Protein AF-A0A061RUU3-F1 (afdb_monomer_lite)

pLDDT: mean 74.08, std 17.79, range [31.72, 92.38]

InterPro domains:
  IPR040463 BAP29/BAP31, transmembrane domain [PF05529] (4-139)

Organism: NCBI:txid582737

Foldseek 3Di:
DPVLVCCVVPLAVVLVVLVVQCPDPDPPVSNVVSLVVLCCQQCVQDPPRDGPLVVSLVVLVVQLVVLVVVLVVLVVVLVVCVVVQPPDDVVVNVVSVVVNVVSVVSNVSSVNSNVSSVVSVVSSVVVVVVVVVVVVVVVVVVCVVVVPPDPPPDDDDDDDDDDDDDDDDDDDDDDDDDDDDDDD

Structure (mmCIF, N/CA/C/O backbone):
data_AF-A0A061RUU3-F1
#
_entry.id   AF-A0A061RUU3-F1
#
loop_
_atom_site.group_PDB
_atom_site.id
_atom_site.type_symbol
_atom_site.label_atom_id
_atom_site.label_alt_id
_atom_site.label_comp_id
_atom_site.label_asym_id
_atom_site.label_entity_id
_atom_site.label_seq_id
_atom_site.pdbx_PDB_ins_code
_atom_site.Cartn_x
_atom_site.Cartn_y
_atom_site.Cartn_z
_atom_site.occupancy
_atom_site.B_iso_or_equiv
_atom_site.auth_seq_id
_atom_site.auth_comp_id
_atom_site.auth_asym_id
_atom_site.auth_atom_id
_atom_site.pdbx_PDB_model_num
ATOM 1 N N . MET A 1 1 ? 17.390 -9.741 -6.588 1.00 47.59 1 MET A N 1
ATOM 2 C CA . MET A 1 1 ? 16.247 -10.682 -6.521 1.00 47.59 1 MET A CA 1
ATOM 3 C C . MET A 1 1 ? 15.550 -10.655 -5.159 1.00 47.59 1 MET A C 1
ATOM 5 O O . MET A 1 1 ? 14.410 -10.214 -5.121 1.00 47.59 1 MET A O 1
ATOM 9 N N . GLY A 1 2 ? 16.203 -11.035 -4.049 1.00 58.41 2 GLY A N 1
ATOM 10 C CA . GLY A 1 2 ? 15.529 -11.266 -2.752 1.00 58.41 2 GLY A CA 1
ATOM 11 C C . GLY A 1 2 ? 14.663 -10.131 -2.171 1.00 58.41 2 GLY A C 1
ATOM 12 O O . GLY A 1 2 ? 13.575 -10.404 -1.682 1.00 58.41 2 GLY A O 1
ATOM 13 N N . GLN A 1 3 ? 15.077 -8.860 -2.272 1.00 60.19 3 GLN A N 1
ATOM 14 C CA . GLN A 1 3 ? 14.304 -7.729 -1.713 1.00 60.19 3 GLN A CA 1
ATOM 15 C C . GLN A 1 3 ? 12.892 -7.592 -2.311 1.00 60.19 3 GLN A C 1
ATOM 17 O O . GLN A 1 3 ? 11.952 -7.261 -1.597 1.00 60.19 3 GLN A O 1
ATOM 22 N N . TRP A 1 4 ? 12.730 -7.876 -3.608 1.00 65.56 4 TRP A N 1
ATOM 23 C CA . TRP A 1 4 ? 11.428 -7.815 -4.279 1.00 65.56 4 TRP A CA 1
ATOM 24 C C . TRP A 1 4 ? 10.511 -8.968 -3.858 1.00 65.56 4 TRP A C 1
ATOM 26 O O . TRP A 1 4 ? 9.314 -8.779 -3.657 1.00 65.56 4 TRP A O 1
ATOM 36 N N . MET A 1 5 ? 11.099 -10.150 -3.667 1.00 64.19 5 MET A N 1
ATOM 37 C CA . MET A 1 5 ? 10.395 -11.333 -3.183 1.00 64.19 5 MET A CA 1
ATOM 38 C C . MET A 1 5 ? 9.855 -11.098 -1.767 1.00 64.19 5 MET A C 1
ATOM 40 O O . MET A 1 5 ? 8.685 -11.343 -1.530 1.00 64.19 5 MET A O 1
ATOM 44 N N . LEU A 1 6 ? 10.643 -10.496 -0.869 1.00 64.88 6 LEU A N 1
ATOM 45 C CA . LEU A 1 6 ? 10.226 -10.192 0.508 1.00 64.88 6 LEU A CA 1
ATOM 46 C C . LEU A 1 6 ? 9.012 -9.235 0.572 1.00 64.88 6 LEU A C 1
ATOM 48 O O . LEU A 1 6 ? 8.103 -9.443 1.374 1.00 64.88 6 LEU A O 1
ATOM 52 N N . ILE A 1 7 ? 8.946 -8.235 -0.318 1.00 66.62 7 ILE A N 1
ATOM 53 C CA . ILE A 1 7 ? 7.789 -7.324 -0.428 1.00 66.62 7 ILE A CA 1
ATOM 54 C C . ILE A 1 7 ? 6.520 -8.086 -0.851 1.00 66.62 7 ILE A C 1
ATOM 56 O O . ILE A 1 7 ? 5.451 -7.855 -0.288 1.00 66.62 7 ILE A O 1
ATOM 60 N N . ILE A 1 8 ? 6.626 -9.004 -1.816 1.00 68.00 8 ILE A N 1
ATOM 61 C CA . ILE A 1 8 ? 5.481 -9.792 -2.298 1.00 68.00 8 ILE A CA 1
ATOM 62 C C . ILE A 1 8 ? 5.057 -10.848 -1.268 1.00 68.00 8 ILE A C 1
ATOM 64 O O . ILE A 1 8 ? 3.876 -10.945 -0.951 1.00 68.00 8 ILE A O 1
ATOM 68 N N . GLU A 1 9 ? 6.010 -11.611 -0.737 1.00 74.88 9 GLU A N 1
ATOM 69 C CA . GLU A 1 9 ? 5.778 -12.774 0.127 1.00 74.88 9 GLU A CA 1
ATOM 70 C C . GLU A 1 9 ? 5.291 -12.379 1.532 1.00 74.88 9 GLU A C 1
ATOM 72 O O . GLU A 1 9 ? 4.524 -13.114 2.146 1.00 74.88 9 GLU A O 1
ATOM 77 N N . ILE A 1 10 ? 5.721 -11.220 2.055 1.00 69.44 10 ILE A N 1
ATOM 78 C CA . ILE A 1 10 ? 5.449 -10.809 3.446 1.00 69.44 10 ILE A CA 1
ATOM 79 C C . ILE A 1 10 ? 4.574 -9.550 3.520 1.00 69.44 10 ILE A C 1
ATOM 81 O O . ILE A 1 10 ? 3.605 -9.523 4.280 1.00 69.44 10 ILE A O 1
ATOM 85 N N . CYS A 1 11 ? 4.864 -8.501 2.741 1.00 71.12 11 CYS A N 1
ATOM 86 C CA . CYS A 1 11 ? 4.154 -7.220 2.881 1.00 71.12 11 CYS A CA 1
ATOM 87 C C . CYS A 1 11 ? 2.787 -7.169 2.177 1.00 71.12 11 CYS A C 1
ATOM 89 O O . CYS A 1 11 ? 1.978 -6.312 2.536 1.00 71.12 11 CYS A O 1
ATOM 91 N N . LEU A 1 12 ? 2.512 -8.048 1.203 1.00 77.94 12 LEU A N 1
ATOM 92 C CA . LEU A 1 12 ? 1.234 -8.106 0.478 1.00 77.94 12 LEU A CA 1
ATOM 93 C C . LEU A 1 12 ? 0.147 -8.992 1.134 1.00 77.94 12 LEU A C 1
ATOM 95 O O . LEU A 1 12 ? -0.989 -8.522 1.228 1.00 77.94 12 LEU A O 1
ATOM 99 N N . PRO A 1 13 ? 0.409 -10.237 1.597 1.00 80.75 13 PRO A N 1
ATOM 100 C CA . PRO A 1 13 ? -0.668 -11.110 2.069 1.00 80.75 13 PRO A CA 1
ATOM 101 C C . PRO A 1 13 ? -1.265 -10.658 3.404 1.00 80.75 13 PRO A C 1
ATOM 103 O O . PRO A 1 13 ? -2.471 -10.779 3.591 1.00 80.75 13 PRO A O 1
ATOM 106 N N . VAL A 1 14 ? -0.464 -10.092 4.313 1.00 83.88 14 VAL A N 1
ATOM 107 C CA . VAL A 1 14 ? -0.934 -9.631 5.633 1.00 83.88 14 VAL A CA 1
ATOM 108 C C . VAL A 1 14 ? -2.073 -8.601 5.529 1.00 83.88 14 VAL A C 1
ATOM 110 O O . VAL A 1 14 ? -3.147 -8.866 6.079 1.00 83.88 14 VAL A O 1
ATOM 113 N N . PRO A 1 15 ? -1.927 -7.461 4.818 1.00 83.75 15 PRO A N 1
ATOM 114 C CA . PRO A 1 15 ? -3.023 -6.506 4.685 1.00 83.75 15 PRO A CA 1
ATOM 115 C C . PRO A 1 15 ? -4.172 -7.054 3.834 1.00 83.75 15 PRO A C 1
ATOM 117 O O . PRO A 1 15 ? -5.323 -6.756 4.135 1.00 83.75 15 PRO A O 1
ATOM 120 N N . ALA A 1 16 ? -3.897 -7.879 2.817 1.00 83.62 16 ALA A N 1
ATOM 121 C CA . ALA A 1 16 ? -4.935 -8.472 1.977 1.00 83.62 16 ALA A CA 1
ATOM 122 C C . ALA A 1 16 ? -5.850 -9.420 2.772 1.00 83.62 16 ALA A C 1
ATOM 124 O O . ALA A 1 16 ? -7.070 -9.297 2.694 1.00 83.62 16 ALA A O 1
ATOM 125 N N . VAL A 1 17 ? -5.284 -10.314 3.590 1.00 85.31 17 VAL A N 1
ATOM 126 C CA . VAL A 1 17 ? -6.049 -11.232 4.451 1.00 85.31 17 VAL A CA 1
ATOM 127 C C . VAL A 1 17 ? -6.850 -10.459 5.498 1.00 85.31 17 VAL A C 1
ATOM 129 O O . VAL A 1 17 ? -8.035 -10.736 5.670 1.00 85.31 17 VAL A O 1
ATOM 132 N N . LEU A 1 18 ? -6.252 -9.457 6.155 1.00 83.69 18 LEU A N 1
ATOM 133 C CA . LEU A 1 18 ? -6.969 -8.625 7.128 1.00 83.69 18 LEU A CA 1
ATOM 134 C C . LEU A 1 18 ? -8.115 -7.835 6.479 1.00 83.69 18 LEU A C 1
ATOM 136 O O . LEU A 1 18 ? -9.210 -7.803 7.034 1.00 83.69 18 LEU A O 1
ATOM 140 N N . LEU A 1 19 ? -7.912 -7.259 5.289 1.00 84.50 19 LEU A N 1
ATOM 141 C CA . LEU A 1 19 ? -8.984 -6.603 4.533 1.00 84.50 19 LEU A CA 1
ATOM 142 C C . LEU A 1 19 ? -10.095 -7.591 4.158 1.00 84.50 19 LEU A C 1
ATOM 144 O O . LEU A 1 19 ? -11.259 -7.296 4.412 1.00 84.50 19 LEU A O 1
ATOM 148 N N . CYS A 1 20 ? -9.768 -8.770 3.622 1.00 84.56 20 CYS A N 1
ATOM 149 C CA . CYS A 1 20 ? -10.763 -9.798 3.298 1.00 84.56 20 CYS A CA 1
ATOM 150 C C . CYS A 1 20 ? -11.586 -10.216 4.527 1.00 84.56 20 CYS A C 1
ATOM 152 O O . CYS A 1 20 ? -12.809 -10.306 4.437 1.00 84.56 20 CYS A O 1
ATOM 154 N N . LEU A 1 21 ? -10.944 -10.407 5.685 1.00 81.94 21 LEU A N 1
ATOM 155 C CA . LEU A 1 21 ? -11.633 -10.690 6.948 1.00 81.94 21 LEU A CA 1
ATOM 156 C C . LEU A 1 21 ? -12.547 -9.527 7.371 1.00 81.94 21 LEU A C 1
ATOM 158 O O . LEU A 1 21 ? -13.683 -9.760 7.772 1.00 81.94 21 LEU A O 1
ATOM 162 N N . LEU A 1 22 ? -12.095 -8.277 7.245 1.00 78.75 22 LEU A N 1
ATOM 163 C CA . LEU A 1 22 ? -12.876 -7.086 7.603 1.00 78.75 22 LEU A CA 1
ATOM 164 C C . LEU A 1 22 ? -14.062 -6.811 6.663 1.00 78.75 22 LEU A C 1
ATOM 166 O O . LEU A 1 22 ? -15.060 -6.243 7.107 1.00 78.75 22 LEU A O 1
ATOM 170 N N . PHE A 1 23 ? -13.970 -7.204 5.390 1.00 81.12 23 PHE A N 1
ATOM 171 C CA . PHE A 1 23 ? -15.061 -7.085 4.415 1.00 81.12 23 PHE A CA 1
ATOM 172 C C . PHE A 1 23 ? -16.087 -8.225 4.490 1.00 81.12 23 PHE A C 1
ATOM 174 O O . PHE A 1 23 ? -17.161 -8.103 3.898 1.00 81.12 23 PHE A O 1
ATOM 181 N N . LEU A 1 24 ? -15.810 -9.312 5.219 1.00 80.38 24 LEU A N 1
ATOM 182 C CA . LEU A 1 24 ? -16.777 -10.394 5.394 1.00 80.38 24 LEU A CA 1
ATOM 183 C C . LEU A 1 24 ? -18.000 -9.906 6.204 1.00 80.38 24 LEU A C 1
ATOM 185 O O . LEU A 1 24 ? -17.831 -9.389 7.313 1.00 80.38 24 LEU A O 1
ATOM 189 N 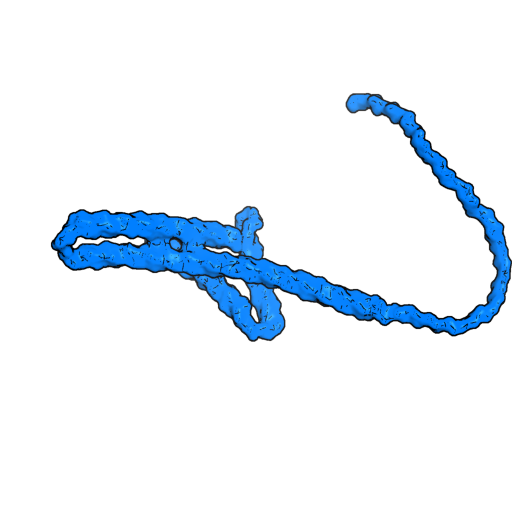N . PRO A 1 25 ? -19.245 -10.111 5.722 1.00 76.06 25 PRO A N 1
ATOM 190 C CA . PRO A 1 25 ? -20.463 -9.810 6.476 1.00 76.06 25 PRO A CA 1
ATOM 191 C C . PRO A 1 25 ? -20.677 -10.856 7.583 1.00 76.06 25 PRO A C 1
ATOM 193 O O . PRO A 1 25 ? -21.526 -11.740 7.493 1.00 76.06 25 PRO A O 1
ATOM 196 N N . ALA A 1 26 ? -19.855 -10.781 8.628 1.00 76.38 26 ALA A N 1
ATOM 197 C CA . ALA A 1 26 ? -19.803 -11.761 9.703 1.00 76.38 26 ALA A CA 1
ATOM 198 C C . ALA A 1 26 ? -20.759 -11.419 10.871 1.00 76.38 26 ALA A C 1
ATOM 200 O O . ALA A 1 26 ? -20.933 -10.240 11.202 1.00 76.38 26 ALA A O 1
ATOM 201 N N . PRO A 1 27 ? -21.343 -12.425 11.556 1.00 78.75 27 PRO A N 1
ATOM 202 C CA . PRO A 1 27 ? -22.164 -12.211 12.748 1.00 78.75 27 PRO A CA 1
ATOM 203 C C . PRO A 1 27 ? -21.361 -11.552 13.880 1.00 78.75 27 PRO A C 1
ATOM 205 O O . PRO A 1 27 ? -20.137 -11.687 13.958 1.00 78.75 27 PRO A O 1
ATOM 208 N N . TRP A 1 28 ? -22.057 -10.862 14.794 1.00 73.56 28 TRP A N 1
ATOM 209 C CA . TRP A 1 28 ? -21.450 -9.889 15.716 1.00 73.56 28 TRP A CA 1
ATOM 210 C C . TRP A 1 28 ? -20.241 -10.413 16.505 1.00 73.56 28 TRP A C 1
ATOM 212 O O . TRP A 1 28 ? -19.265 -9.684 16.669 1.00 73.56 28 TRP A O 1
ATOM 222 N N . ARG A 1 29 ? -20.262 -11.679 16.947 1.00 77.88 29 ARG A N 1
ATOM 223 C CA . ARG A 1 29 ? -19.151 -12.306 17.689 1.00 77.88 29 ARG A CA 1
ATOM 224 C C . ARG A 1 29 ? -17.883 -12.408 16.842 1.00 77.88 29 ARG A C 1
ATOM 226 O O . ARG A 1 29 ? -16.806 -12.058 17.308 1.00 77.88 29 ARG A O 1
ATOM 233 N N . ILE A 1 30 ? -18.021 -12.853 15.594 1.00 78.56 30 ILE A N 1
ATOM 234 C CA . ILE A 1 30 ? -16.898 -13.013 14.663 1.00 78.56 30 ILE A CA 1
ATOM 235 C C . ILE A 1 30 ? -16.340 -11.635 14.290 1.00 78.56 30 ILE A C 1
ATOM 237 O O . ILE A 1 30 ? -15.126 -11.460 14.269 1.00 78.56 30 ILE A O 1
ATOM 241 N N . ARG A 1 31 ? -17.204 -10.625 14.111 1.00 77.00 31 ARG A N 1
ATOM 242 C CA . ARG A 1 31 ? -16.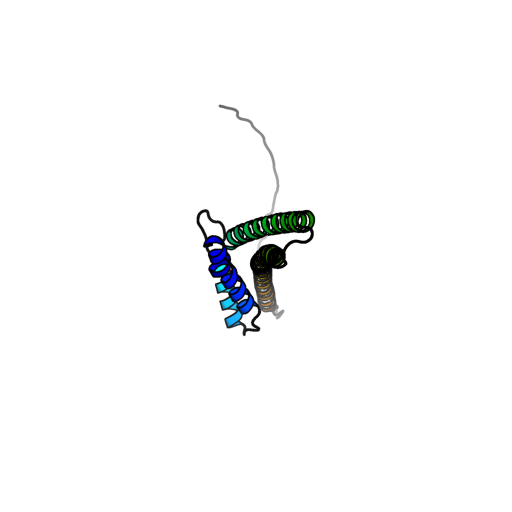770 -9.237 13.893 1.00 77.00 31 ARG A CA 1
ATOM 243 C C . ARG A 1 31 ? -15.904 -8.704 15.043 1.00 77.00 31 ARG A C 1
ATOM 245 O O . ARG A 1 31 ? -14.854 -8.141 14.763 1.00 77.00 31 ARG A O 1
ATOM 252 N N . HIS A 1 32 ? -16.288 -8.918 16.305 1.00 77.94 32 HIS A N 1
ATOM 253 C CA . HIS A 1 32 ? -15.465 -8.511 17.458 1.00 77.94 32 HIS A CA 1
ATOM 254 C C . HIS A 1 32 ? -14.111 -9.237 17.485 1.00 77.94 32 HIS A C 1
ATOM 256 O O . HIS A 1 32 ? -13.084 -8.604 17.705 1.00 77.94 32 HIS A O 1
ATOM 262 N N . TRP A 1 33 ? -14.080 -10.540 17.184 1.00 82.88 33 TRP A N 1
ATOM 263 C CA . TRP A 1 33 ? -12.824 -11.293 17.074 1.00 82.88 33 TRP A CA 1
ATOM 264 C C . TRP A 1 33 ? -11.917 -10.793 15.940 1.00 82.88 33 TRP A C 1
ATOM 266 O O . TRP A 1 33 ? -10.708 -10.683 16.134 1.00 82.88 33 TRP A O 1
ATOM 276 N N . ILE A 1 34 ? -12.478 -10.445 14.778 1.00 81.38 34 ILE A N 1
ATOM 277 C CA . ILE A 1 34 ? -11.727 -9.865 13.651 1.00 81.38 34 ILE A CA 1
ATOM 278 C C . ILE A 1 34 ? -11.190 -8.476 14.010 1.00 81.38 34 ILE A C 1
ATOM 280 O O . ILE A 1 34 ? -10.047 -8.165 13.674 1.00 81.38 34 ILE A O 1
ATOM 284 N N . LEU A 1 35 ? -11.974 -7.655 14.716 1.00 79.56 35 LEU A N 1
ATOM 285 C CA . LEU A 1 35 ? -11.537 -6.351 15.221 1.00 79.56 35 LEU A CA 1
ATOM 286 C C . LEU A 1 35 ? -10.375 -6.496 16.203 1.00 79.56 35 LEU A C 1
ATOM 288 O O . LEU A 1 35 ? -9.325 -5.906 15.970 1.00 79.56 35 LEU A O 1
ATOM 292 N N . PHE A 1 36 ? -10.521 -7.346 17.220 1.00 81.75 36 PHE A N 1
ATOM 293 C CA . PHE A 1 36 ? -9.477 -7.627 18.205 1.00 81.75 36 PHE A CA 1
ATOM 294 C C . PHE A 1 36 ? -8.200 -8.187 17.559 1.00 81.75 36 PHE A C 1
ATOM 296 O O . PHE A 1 36 ? -7.095 -7.765 17.892 1.00 81.75 36 PHE A O 1
ATOM 303 N N . LEU A 1 37 ? -8.323 -9.096 16.584 1.00 83.62 37 LEU A N 1
ATOM 304 C CA . LEU A 1 37 ? -7.177 -9.615 15.832 1.00 83.62 37 LEU A CA 1
ATOM 305 C C . LEU A 1 37 ? -6.499 -8.514 15.002 1.00 83.62 37 LEU A C 1
ATOM 307 O O . LEU A 1 37 ? -5.274 -8.400 15.014 1.00 83.62 37 LEU A O 1
ATOM 311 N N . THR A 1 38 ? -7.286 -7.685 14.311 1.00 82.44 38 THR A N 1
ATOM 312 C CA . THR A 1 38 ? -6.783 -6.554 13.514 1.00 82.44 38 THR A CA 1
ATOM 313 C C . THR A 1 38 ? -6.059 -5.551 14.404 1.00 82.44 38 THR A C 1
ATOM 315 O O . THR A 1 38 ? -4.946 -5.145 14.077 1.00 82.44 38 THR A O 1
ATOM 318 N N . GLU A 1 39 ? -6.649 -5.192 15.545 1.00 82.12 39 GLU A N 1
ATOM 319 C CA . GLU A 1 39 ? -6.035 -4.342 16.560 1.00 82.12 39 GLU A CA 1
ATOM 320 C C . GLU A 1 39 ? -4.740 -4.964 17.076 1.00 82.12 39 GLU A C 1
ATOM 322 O O . GLU A 1 39 ? -3.716 -4.285 17.103 1.00 82.12 39 GLU A O 1
ATOM 327 N N . ARG A 1 40 ? -4.731 -6.254 17.426 1.00 83.00 40 ARG A N 1
ATOM 328 C CA . ARG A 1 40 ? -3.546 -6.931 17.967 1.00 83.00 40 ARG A CA 1
ATOM 329 C C . ARG A 1 40 ? -2.381 -6.976 16.978 1.00 83.00 40 ARG A C 1
ATOM 331 O O . ARG A 1 40 ? -1.235 -6.841 17.403 1.00 83.00 40 ARG A O 1
ATOM 338 N N . VAL A 1 41 ? -2.659 -7.125 15.681 1.00 81.56 41 VAL A N 1
ATOM 339 C CA . VAL A 1 41 ? -1.641 -7.050 14.619 1.00 81.56 41 VAL A CA 1
ATOM 340 C C . VAL A 1 41 ? -1.199 -5.598 14.382 1.00 81.56 41 VAL A C 1
ATOM 342 O O . VAL A 1 41 ? -0.004 -5.321 14.371 1.00 81.56 41 VAL A O 1
ATOM 345 N N . MET A 1 42 ? -2.131 -4.646 14.265 1.00 77.06 42 MET A N 1
ATOM 346 C CA . MET A 1 42 ? -1.854 -3.207 14.077 1.00 77.06 42 MET A CA 1
ATOM 347 C C . MET A 1 42 ? -1.027 -2.585 15.210 1.00 77.06 42 MET A C 1
ATOM 349 O O . MET A 1 42 ? -0.113 -1.793 14.965 1.00 77.06 42 MET A O 1
ATOM 353 N N . SER A 1 43 ? -1.387 -2.917 16.449 1.00 78.31 43 SER A N 1
ATOM 354 C CA . SER A 1 43 ? -0.814 -2.382 17.686 1.00 78.31 43 SER A CA 1
ATOM 355 C C . SER A 1 43 ? 0.434 -3.123 18.153 1.00 78.31 43 SER A C 1
ATOM 357 O O . SER A 1 43 ? 1.011 -2.713 19.159 1.00 78.31 43 SER A O 1
ATOM 359 N N . PHE A 1 44 ? 0.866 -4.176 17.442 1.00 80.50 44 PHE A N 1
ATOM 360 C CA . PHE A 1 44 ? 2.039 -4.957 17.818 1.00 80.50 44 PHE A CA 1
ATOM 361 C C . PHE A 1 44 ? 3.256 -4.026 17.996 1.00 80.50 44 PHE A C 1
ATOM 363 O O . PHE A 1 44 ? 3.669 -3.376 17.025 1.00 80.50 44 PHE A O 1
ATOM 370 N N . PRO A 1 45 ? 3.801 -3.904 19.223 1.00 77.50 45 PRO A N 1
ATOM 371 C CA . PRO A 1 45 ? 4.858 -2.951 19.507 1.00 77.50 45 PRO A CA 1
ATOM 372 C C . PRO A 1 45 ? 6.182 -3.492 18.972 1.00 77.50 45 PRO A C 1
ATOM 374 O O . PRO A 1 45 ? 6.691 -4.512 19.435 1.00 77.50 45 PRO A O 1
ATOM 377 N N . LEU A 1 46 ? 6.746 -2.791 17.995 1.00 76.81 46 LEU A N 1
ATOM 378 C CA . LEU A 1 46 ? 8.107 -3.026 17.528 1.00 76.81 46 LEU A CA 1
ATOM 379 C C . LEU A 1 46 ? 9.110 -2.215 18.357 1.00 76.81 46 LEU A C 1
ATOM 381 O O . LEU A 1 46 ? 8.735 -1.363 19.171 1.00 76.81 46 LEU A O 1
ATOM 385 N N . LEU A 1 47 ? 10.403 -2.500 18.162 1.00 65.62 47 LEU A N 1
ATOM 386 C CA . LEU A 1 47 ? 11.493 -1.815 18.859 1.00 65.62 47 LEU A CA 1
ATOM 387 C C . LEU A 1 47 ? 11.314 -0.287 18.773 1.00 65.62 47 LEU A C 1
ATOM 389 O O . LEU A 1 47 ? 11.115 0.272 17.695 1.00 65.62 47 LEU A O 1
ATOM 393 N N . GLY A 1 48 ? 11.375 0.381 19.928 1.00 65.19 48 GLY A N 1
ATOM 394 C CA . GLY A 1 48 ? 11.201 1.834 20.040 1.00 65.19 48 GLY A CA 1
ATOM 395 C C . GLY A 1 48 ? 9.755 2.326 20.195 1.00 65.19 48 GLY A C 1
ATOM 396 O O . GLY A 1 48 ? 9.527 3.527 20.107 1.00 65.19 48 GLY A O 1
ATOM 397 N N . GLY A 1 49 ? 8.772 1.444 20.418 1.00 74.62 49 GLY A N 1
ATOM 398 C CA . GLY A 1 49 ? 7.389 1.847 20.729 1.00 74.62 49 GLY A CA 1
ATOM 399 C C . GLY A 1 49 ? 6.573 2.328 19.523 1.00 74.62 49 GLY A C 1
ATOM 400 O O . GLY A 1 49 ? 5.463 2.837 19.680 1.00 74.62 49 GLY A O 1
ATOM 401 N N . THR A 1 50 ? 7.094 2.148 18.308 1.00 77.12 50 THR A N 1
ATOM 402 C CA . THR A 1 50 ? 6.346 2.419 17.077 1.00 77.12 50 THR A CA 1
ATOM 403 C C . THR A 1 50 ? 5.379 1.270 16.777 1.00 77.12 50 THR A C 1
ATOM 405 O O . THR A 1 50 ? 5.718 0.091 16.899 1.00 77.12 50 THR A O 1
ATOM 408 N N . LYS A 1 51 ? 4.142 1.611 16.394 1.00 84.31 51 LYS A N 1
ATOM 409 C CA . LYS A 1 51 ? 3.125 0.631 15.980 1.00 84.31 51 LYS A CA 1
ATOM 410 C C . LYS A 1 51 ? 3.487 0.062 14.607 1.00 84.31 51 LYS A C 1
ATOM 412 O O . LYS A 1 51 ? 3.861 0.835 13.719 1.00 84.31 51 LYS A O 1
ATOM 417 N N . LEU A 1 52 ? 3.286 -1.246 14.410 1.00 84.50 52 LEU A N 1
ATOM 418 C CA . LEU A 1 52 ? 3.555 -1.965 13.153 1.00 84.50 52 LEU A CA 1
ATOM 419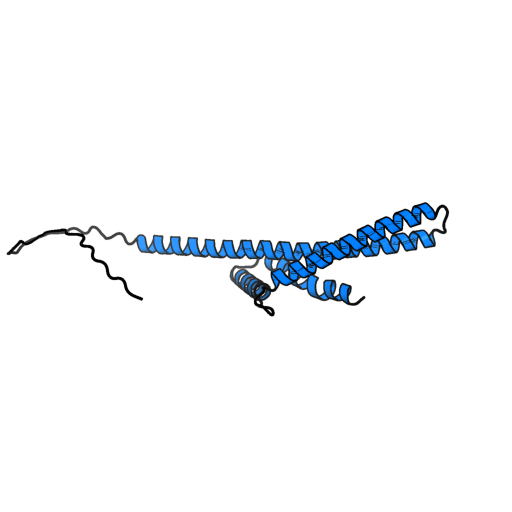 C C . LEU A 1 52 ? 3.065 -1.214 11.907 1.00 84.50 52 LEU A C 1
ATOM 421 O O . LEU A 1 52 ? 3.772 -1.153 10.903 1.00 84.50 52 LEU A O 1
ATOM 425 N N . ILE A 1 53 ? 1.883 -0.599 11.981 1.00 85.19 53 ILE A N 1
ATOM 426 C CA . ILE A 1 53 ? 1.282 0.111 10.850 1.00 85.19 53 ILE A CA 1
ATOM 427 C C . ILE A 1 53 ? 2.112 1.289 10.332 1.00 85.19 53 ILE A C 1
ATOM 429 O O . ILE A 1 53 ? 2.208 1.475 9.122 1.00 85.19 53 ILE A O 1
ATOM 433 N N . HIS A 1 54 ? 2.751 2.065 11.211 1.00 85.62 54 HIS A N 1
ATOM 434 C CA . HIS A 1 54 ? 3.567 3.203 10.783 1.00 85.62 54 HIS A CA 1
ATOM 435 C C . HIS A 1 54 ? 4.854 2.725 10.106 1.00 85.62 54 HIS A C 1
ATOM 437 O O . HIS A 1 54 ? 5.253 3.289 9.089 1.00 85.62 54 HIS A O 1
ATOM 443 N N . LEU A 1 55 ? 5.451 1.639 10.613 1.00 87.06 55 LEU A N 1
ATOM 444 C CA . LEU A 1 55 ? 6.609 1.007 9.987 1.00 87.06 55 LEU A CA 1
ATOM 445 C C . LEU A 1 55 ? 6.252 0.429 8.608 1.00 87.06 55 LEU A C 1
ATOM 447 O O . LEU A 1 55 ? 6.967 0.675 7.641 1.00 87.06 55 LEU A O 1
ATOM 451 N N . MET A 1 56 ? 5.130 -0.286 8.488 1.00 86.88 56 MET A N 1
ATOM 452 C CA . MET A 1 56 ? 4.710 -0.889 7.217 1.00 86.88 56 MET A CA 1
ATOM 453 C C . MET A 1 56 ? 4.287 0.156 6.179 1.00 86.88 56 MET A C 1
ATOM 455 O O . MET A 1 56 ? 4.647 0.020 5.009 1.00 86.88 56 MET A O 1
ATOM 459 N N . LEU A 1 57 ? 3.615 1.240 6.585 1.00 88.50 57 LEU A N 1
ATOM 460 C CA . LEU A 1 57 ? 3.337 2.384 5.706 1.00 88.50 57 LEU A CA 1
ATOM 461 C C . LEU A 1 57 ? 4.624 3.077 5.237 1.00 88.50 57 LEU A C 1
ATOM 463 O O . LEU A 1 57 ? 4.717 3.445 4.067 1.00 88.50 57 LEU A O 1
ATOM 467 N N . LEU A 1 58 ? 5.631 3.217 6.106 1.00 90.00 58 LEU A N 1
ATOM 468 C CA . LEU A 1 58 ? 6.928 3.787 5.734 1.00 90.00 58 LEU A CA 1
ATOM 469 C C . LEU A 1 58 ? 7.673 2.882 4.739 1.00 90.00 58 LEU A C 1
ATOM 471 O O . LEU A 1 58 ? 8.110 3.357 3.693 1.00 90.00 58 LEU A O 1
ATOM 475 N N . ILE A 1 59 ? 7.774 1.579 5.021 1.00 88.00 59 ILE A N 1
ATOM 476 C CA . ILE A 1 59 ? 8.447 0.598 4.152 1.00 88.00 59 ILE A CA 1
ATOM 477 C C . ILE A 1 59 ? 7.769 0.529 2.779 1.00 88.00 59 ILE A C 1
ATOM 479 O O . ILE A 1 59 ? 8.443 0.618 1.751 1.00 88.00 59 ILE A O 1
ATOM 483 N N . THR A 1 60 ? 6.440 0.409 2.740 1.00 89.62 60 THR A N 1
ATOM 484 C CA . THR A 1 60 ? 5.694 0.321 1.472 1.00 89.62 60 THR A CA 1
ATOM 485 C C . THR A 1 60 ? 5.659 1.651 0.719 1.00 89.62 60 THR A C 1
ATOM 487 O O . THR A 1 60 ? 5.731 1.643 -0.508 1.00 89.62 60 THR A O 1
ATOM 490 N N . GLY A 1 61 ? 5.665 2.790 1.418 1.00 89.62 61 GLY A N 1
ATOM 491 C CA . GLY A 1 61 ? 5.836 4.115 0.817 1.00 89.62 61 GLY A CA 1
ATOM 492 C C . GLY A 1 61 ? 7.214 4.300 0.171 1.00 89.62 61 GLY A C 1
ATOM 493 O O . GLY A 1 61 ? 7.300 4.720 -0.983 1.00 89.62 61 GLY A O 1
ATOM 494 N N . ILE A 1 62 ? 8.295 3.911 0.857 1.00 90.31 62 ILE A N 1
ATOM 495 C CA . ILE A 1 62 ? 9.660 3.920 0.299 1.00 90.31 62 ILE A CA 1
ATOM 496 C C . ILE A 1 62 ? 9.752 2.981 -0.914 1.00 90.31 62 ILE A C 1
ATOM 498 O O . ILE A 1 62 ? 10.322 3.357 -1.940 1.00 90.31 62 ILE A O 1
ATOM 502 N N . ALA A 1 63 ? 9.151 1.789 -0.843 1.00 87.69 63 ALA A N 1
ATOM 503 C CA . ALA A 1 63 ? 9.105 0.851 -1.965 1.00 87.69 63 ALA A CA 1
ATOM 504 C C . ALA A 1 63 ? 8.321 1.406 -3.171 1.00 87.69 63 ALA A C 1
ATOM 506 O O . ALA A 1 63 ? 8.751 1.233 -4.315 1.00 87.69 63 ALA A O 1
ATOM 507 N N . LEU A 1 64 ? 7.210 2.113 -2.939 1.00 90.44 64 LEU A N 1
ATOM 508 C CA . LEU A 1 64 ? 6.439 2.780 -3.990 1.00 90.44 64 LEU A CA 1
ATOM 509 C C . LEU A 1 64 ? 7.242 3.913 -4.648 1.00 90.44 64 LEU A C 1
ATOM 511 O O . LEU A 1 64 ? 7.308 3.982 -5.873 1.00 90.44 64 LEU A O 1
ATOM 515 N N . ILE A 1 65 ? 7.918 4.759 -3.866 1.00 92.38 65 ILE A N 1
ATOM 516 C CA . ILE A 1 65 ? 8.782 5.830 -4.397 1.00 92.38 65 ILE A CA 1
ATOM 517 C C . ILE A 1 65 ? 9.939 5.229 -5.211 1.00 92.38 65 ILE A C 1
ATOM 519 O O . ILE A 1 65 ? 10.192 5.653 -6.341 1.00 92.38 65 ILE A O 1
ATOM 523 N N . GLY A 1 66 ? 10.599 4.192 -4.686 1.00 88.94 66 GLY A N 1
ATOM 524 C CA . GLY A 1 66 ? 11.696 3.500 -5.364 1.00 88.94 66 GLY A CA 1
ATOM 525 C C . GLY A 1 66 ? 11.272 2.851 -6.685 1.00 88.94 66 GLY A C 1
ATOM 526 O O . GLY A 1 66 ? 11.934 3.042 -7.706 1.00 88.94 66 GLY A O 1
ATOM 527 N N . THR A 1 67 ? 10.146 2.132 -6.705 1.00 88.56 67 THR A N 1
ATOM 528 C CA . THR A 1 67 ? 9.603 1.527 -7.938 1.00 88.56 67 THR A CA 1
ATOM 529 C C . THR A 1 67 ? 9.106 2.573 -8.935 1.00 88.56 67 THR A C 1
ATOM 531 O O . THR A 1 67 ? 9.329 2.401 -10.134 1.00 88.56 67 THR A O 1
ATOM 534 N N . THR A 1 68 ? 8.529 3.687 -8.474 1.00 91.31 68 THR A N 1
ATOM 535 C CA . THR A 1 68 ? 8.155 4.829 -9.330 1.00 91.31 68 THR A CA 1
ATOM 536 C C . THR A 1 68 ? 9.385 5.415 -10.024 1.00 91.31 68 THR A C 1
ATOM 538 O O . THR A 1 68 ? 9.408 5.518 -11.250 1.00 91.31 68 THR A O 1
ATOM 541 N N . HIS A 1 69 ? 10.449 5.713 -9.271 1.00 91.25 69 HIS A N 1
ATOM 542 C CA . HIS A 1 69 ? 11.698 6.248 -9.819 1.00 91.25 69 HIS A CA 1
ATOM 543 C C . HIS A 1 69 ? 12.367 5.281 -10.813 1.00 91.25 69 HIS A C 1
ATOM 545 O O . HIS A 1 69 ? 12.808 5.695 -11.887 1.00 91.25 69 HIS A O 1
ATOM 551 N N . MET A 1 70 ? 12.404 3.979 -10.500 1.00 88.75 70 MET A N 1
ATOM 552 C CA . MET A 1 70 ? 12.952 2.966 -11.413 1.00 88.75 70 MET A CA 1
ATOM 553 C C . MET A 1 70 ? 12.108 2.803 -12.680 1.00 88.75 70 MET A C 1
ATOM 555 O O . MET A 1 70 ? 12.672 2.652 -13.763 1.00 88.75 70 MET A O 1
ATOM 559 N N . THR A 1 71 ? 10.780 2.880 -12.577 1.00 91.31 71 THR A N 1
ATOM 560 C CA . THR A 1 71 ? 9.876 2.811 -13.736 1.00 91.31 71 THR A CA 1
ATOM 561 C C . THR A 1 71 ? 10.048 4.036 -14.627 1.00 91.31 71 THR A C 1
ATOM 563 O O . THR A 1 71 ? 10.224 3.874 -15.832 1.00 91.31 71 THR A O 1
ATOM 566 N N . TRP A 1 72 ? 10.107 5.240 -14.045 1.00 91.94 72 TRP A N 1
ATOM 567 C CA . TRP A 1 72 ? 10.367 6.484 -14.775 1.00 91.94 72 TRP A CA 1
ATOM 568 C C . TRP A 1 72 ? 11.702 6.437 -15.525 1.00 91.94 72 TRP A C 1
ATOM 570 O O . TRP A 1 72 ? 11.734 6.589 -16.745 1.00 91.94 72 TRP A O 1
ATOM 580 N N . ARG A 1 73 ? 12.801 6.127 -14.822 1.00 92.19 73 ARG A N 1
ATOM 581 C CA . ARG A 1 73 ? 14.137 6.020 -15.430 1.00 92.19 73 ARG A CA 1
ATOM 582 C C . ARG A 1 73 ? 14.187 4.965 -16.537 1.00 92.19 73 ARG A C 1
ATOM 584 O O . ARG A 1 73 ? 14.817 5.202 -17.562 1.00 92.19 73 ARG A O 1
ATOM 591 N N . THR A 1 74 ? 13.521 3.825 -16.344 1.00 89.94 74 THR A N 1
ATOM 592 C CA . THR A 1 74 ? 13.472 2.749 -17.348 1.00 89.94 74 THR A CA 1
ATOM 593 C C . THR A 1 74 ? 12.659 3.159 -18.573 1.00 89.94 74 THR A C 1
ATOM 595 O O . THR A 1 74 ? 13.089 2.902 -19.695 1.00 89.94 74 THR A O 1
ATOM 598 N N . ALA A 1 75 ? 11.511 3.815 -18.379 1.00 89.50 75 ALA A N 1
ATOM 599 C CA . ALA A 1 75 ? 10.676 4.321 -19.464 1.00 89.50 75 ALA A CA 1
ATOM 600 C C . ALA A 1 75 ? 11.417 5.371 -20.302 1.00 89.50 75 ALA A C 1
ATOM 602 O O . ALA A 1 75 ? 11.355 5.319 -21.529 1.00 89.50 75 ALA A O 1
ATOM 603 N N . GLU A 1 76 ? 12.169 6.259 -19.653 1.00 91.12 76 GLU A N 1
ATOM 604 C CA . GLU A 1 76 ? 12.962 7.280 -20.333 1.00 91.12 76 GLU A CA 1
ATOM 605 C C . GLU A 1 76 ? 14.146 6.670 -21.098 1.00 91.12 76 GLU A C 1
ATOM 607 O O . GLU A 1 76 ? 14.304 6.922 -22.291 1.00 91.12 76 GLU A O 1
ATOM 612 N N . SER A 1 77 ? 14.904 5.752 -20.483 1.00 88.69 77 SER A N 1
ATOM 613 C CA . SER A 1 77 ? 15.971 5.036 -21.199 1.00 88.69 77 SER A CA 1
ATOM 614 C C . SER A 1 77 ? 15.443 4.182 -22.356 1.00 88.69 77 SER A C 1
ATOM 616 O O . SER A 1 77 ? 16.122 4.035 -23.366 1.00 88.69 77 SER A O 1
ATOM 618 N N . ALA A 1 78 ? 14.232 3.630 -22.230 1.00 86.75 78 ALA A N 1
ATOM 619 C CA . ALA A 1 78 ? 13.595 2.855 -23.289 1.00 86.75 78 ALA A CA 1
ATOM 620 C C . ALA A 1 78 ? 13.171 3.734 -24.474 1.00 86.75 78 ALA A C 1
ATOM 622 O O . ALA A 1 78 ? 13.248 3.268 -25.606 1.00 86.75 78 ALA A O 1
ATOM 623 N N . ARG A 1 79 ? 12.750 4.986 -24.236 1.00 85.88 79 ARG A N 1
ATOM 624 C CA . ARG A 1 79 ? 12.464 5.964 -25.300 1.00 85.88 79 ARG A CA 1
ATOM 625 C C . ARG A 1 79 ? 13.730 6.318 -26.070 1.00 85.88 79 ARG A C 1
ATOM 627 O O . ARG A 1 79 ? 13.767 6.073 -27.269 1.00 85.88 79 ARG A O 1
ATOM 634 N N . ALA A 1 80 ? 14.777 6.761 -25.371 1.00 86.69 80 ALA A N 1
ATOM 635 C CA . ALA A 1 80 ? 16.059 7.097 -25.990 1.00 86.69 80 ALA A CA 1
ATOM 636 C C . ALA A 1 80 ? 16.623 5.923 -26.817 1.00 86.69 80 ALA A C 1
ATOM 638 O O . ALA A 1 80 ? 16.963 6.091 -27.983 1.00 86.69 80 ALA A O 1
ATOM 639 N N . GLN A 1 81 ? 16.606 4.700 -26.269 1.00 84.69 81 GLN A N 1
ATOM 640 C CA . GLN A 1 81 ? 17.044 3.498 -26.995 1.00 84.69 81 GLN A CA 1
ATOM 641 C C . GLN A 1 81 ? 16.153 3.133 -28.193 1.00 84.69 81 GLN A C 1
ATOM 643 O O . GLN A 1 81 ? 16.639 2.495 -29.121 1.00 84.69 81 GLN A O 1
ATOM 648 N N . LEU A 1 82 ? 14.861 3.481 -28.190 1.00 81.94 82 LEU A N 1
ATOM 649 C CA . LEU A 1 82 ? 13.960 3.255 -29.329 1.00 81.94 82 LEU A CA 1
ATOM 650 C C . LEU A 1 82 ? 14.129 4.311 -30.431 1.00 81.94 82 LEU A C 1
ATOM 652 O O . LEU A 1 82 ? 13.897 3.991 -31.597 1.00 81.94 82 LEU A O 1
ATOM 656 N N . GLU A 1 83 ? 14.543 5.527 -30.076 1.00 83.19 83 GLU A N 1
ATOM 657 C CA . GLU A 1 83 ? 14.854 6.610 -31.016 1.00 83.19 83 GLU A CA 1
ATOM 658 C C . GLU A 1 83 ? 16.234 6.411 -31.662 1.00 83.19 83 GLU A C 1
ATOM 660 O O . GLU A 1 83 ? 16.323 6.356 -32.889 1.00 83.19 83 GLU A O 1
ATOM 665 N N . GLU A 1 84 ? 17.287 6.185 -30.866 1.00 79.50 84 GLU A N 1
ATOM 666 C CA . GLU A 1 84 ? 18.647 5.890 -31.359 1.00 79.50 84 GLU A CA 1
ATOM 667 C C . GLU A 1 84 ? 18.722 4.587 -32.167 1.00 79.50 84 GLU A C 1
ATOM 669 O O . GLU A 1 84 ? 19.569 4.444 -33.047 1.00 79.50 84 GLU A O 1
ATOM 674 N N . ALA A 1 85 ? 17.829 3.631 -31.891 1.00 66.44 85 ALA A N 1
ATOM 675 C CA . ALA A 1 85 ? 17.762 2.364 -32.605 1.00 66.44 85 ALA A CA 1
ATOM 676 C C . ALA A 1 85 ? 17.614 2.544 -34.129 1.00 66.44 85 ALA A C 1
ATOM 678 O O . ALA A 1 85 ? 18.311 1.893 -34.911 1.00 66.44 85 ALA A O 1
ATOM 679 N N . GLY A 1 86 ? 16.653 3.348 -34.587 1.00 69.25 86 GLY A N 1
ATOM 680 C CA . GLY A 1 86 ? 16.231 3.287 -35.989 1.00 69.25 86 GLY A CA 1
ATOM 681 C C . GLY A 1 86 ? 15.771 1.860 -36.378 1.00 69.25 86 GLY A C 1
ATOM 682 O O . GLY A 1 86 ? 15.027 1.228 -35.613 1.00 69.25 86 GLY A O 1
ATOM 683 N N . PRO A 1 87 ? 16.162 1.309 -37.547 1.00 70.75 87 PRO A N 1
ATOM 684 C CA . PRO A 1 87 ? 15.693 0.013 -38.055 1.00 70.75 87 PRO A CA 1
ATOM 685 C C . PRO A 1 87 ? 16.395 -1.208 -37.411 1.00 70.75 87 PRO A C 1
ATOM 687 O O . PRO A 1 87 ? 16.900 -2.092 -38.100 1.00 70.75 87 PRO A O 1
ATOM 690 N N . VAL A 1 88 ? 16.421 -1.291 -36.077 1.00 66.00 88 VAL A N 1
ATOM 691 C CA . VAL A 1 88 ? 16.986 -2.451 -35.355 1.00 66.00 88 VAL A CA 1
ATOM 692 C C . VAL A 1 88 ? 16.107 -3.693 -35.491 1.00 66.00 88 VAL A C 1
ATOM 694 O O . VAL A 1 88 ? 14.877 -3.610 -35.483 1.00 66.00 88 VAL A O 1
ATOM 697 N N . SER A 1 89 ? 16.766 -4.857 -35.499 1.00 77.81 89 SER A N 1
ATOM 698 C CA . SER A 1 89 ? 16.172 -6.179 -35.277 1.00 77.81 89 SER A CA 1
ATOM 699 C C . SER A 1 89 ? 15.033 -6.163 -34.232 1.00 77.81 89 SER A C 1
ATOM 701 O O . SER A 1 89 ? 15.251 -5.716 -33.096 1.00 77.81 89 SER A O 1
ATOM 703 N N . PRO A 1 90 ? 13.841 -6.710 -34.557 1.00 81.31 90 PRO A N 1
ATOM 704 C CA . PRO A 1 90 ? 12.699 -6.778 -33.641 1.00 81.31 90 PRO A CA 1
ATOM 705 C C . PRO A 1 90 ? 13.018 -7.387 -32.268 1.00 81.31 90 PRO A C 1
ATOM 707 O O . PRO A 1 90 ? 12.428 -6.984 -31.267 1.00 81.31 90 PRO A O 1
ATOM 710 N N . ASN A 1 91 ? 13.994 -8.297 -32.196 1.00 84.50 91 ASN A N 1
ATOM 711 C CA . ASN A 1 91 ? 14.407 -8.960 -30.957 1.00 84.50 91 ASN A CA 1
ATOM 712 C C . ASN A 1 91 ? 14.920 -7.972 -29.895 1.00 84.50 91 ASN A C 1
ATOM 714 O O . ASN A 1 91 ? 14.637 -8.139 -28.708 1.00 84.50 91 ASN A O 1
ATOM 718 N N . ILE A 1 92 ? 15.626 -6.913 -30.305 1.00 83.81 92 ILE A N 1
ATOM 719 C CA . ILE A 1 92 ? 16.145 -5.894 -29.378 1.00 83.81 92 ILE A CA 1
ATOM 720 C C . ILE A 1 92 ? 14.997 -5.009 -28.875 1.00 83.81 92 ILE A C 1
ATOM 722 O O . ILE A 1 92 ? 14.906 -4.740 -27.677 1.00 83.81 92 ILE A O 1
ATOM 726 N N . ARG A 1 93 ? 14.047 -4.655 -29.754 1.00 83.94 93 ARG A N 1
ATOM 727 C CA . ARG A 1 93 ? 12.824 -3.926 -29.374 1.00 83.94 93 ARG A CA 1
ATOM 728 C C . ARG A 1 93 ? 11.976 -4.718 -28.369 1.00 83.94 93 ARG A C 1
ATOM 730 O O . ARG A 1 93 ? 11.529 -4.142 -27.378 1.00 83.94 93 ARG A O 1
ATOM 737 N N . LEU A 1 94 ? 11.815 -6.034 -28.563 1.00 86.69 94 LEU A N 1
ATOM 738 C CA . LEU A 1 94 ? 11.170 -6.919 -27.580 1.00 86.69 94 LEU A CA 1
ATOM 739 C C . LEU A 1 94 ? 11.923 -6.945 -26.242 1.00 86.69 94 LEU A C 1
ATOM 741 O O . LEU A 1 94 ? 11.287 -6.928 -25.189 1.00 86.69 94 LEU A O 1
ATOM 745 N N . GLY A 1 95 ? 13.259 -6.957 -26.263 1.00 87.88 95 GLY A N 1
ATOM 746 C CA . GLY A 1 95 ? 14.083 -6.888 -25.053 1.00 87.88 95 GLY A CA 1
ATOM 747 C C . GLY A 1 95 ? 13.817 -5.624 -24.228 1.00 87.88 95 GLY A C 1
ATOM 748 O O . GLY A 1 95 ? 13.572 -5.717 -23.022 1.00 87.88 95 GLY A O 1
ATOM 749 N N . ILE A 1 96 ? 13.790 -4.460 -24.885 1.00 86.88 96 ILE A N 1
ATOM 750 C CA . ILE A 1 96 ? 13.521 -3.152 -24.263 1.00 86.88 96 ILE A CA 1
ATOM 751 C C . ILE A 1 96 ? 12.095 -3.102 -23.687 1.00 86.88 96 ILE A C 1
ATOM 753 O O . ILE A 1 96 ? 11.917 -2.791 -22.504 1.00 86.88 96 ILE A O 1
ATOM 757 N N . LEU A 1 97 ? 11.079 -3.485 -24.473 1.00 86.81 97 LEU A N 1
ATOM 758 C CA . LEU A 1 97 ? 9.688 -3.567 -24.001 1.00 86.81 97 LEU A CA 1
ATOM 759 C C . LEU A 1 97 ? 9.538 -4.538 -22.821 1.00 86.81 97 LEU A C 1
ATOM 761 O O . LEU A 1 97 ? 8.839 -4.235 -21.855 1.00 86.81 97 LEU A O 1
ATOM 765 N N . GLY A 1 98 ? 10.234 -5.676 -22.860 1.00 88.38 98 GLY A N 1
ATOM 766 C CA . GLY A 1 98 ? 10.239 -6.664 -21.785 1.00 88.38 98 GLY A CA 1
ATOM 767 C C . GLY A 1 98 ? 10.817 -6.132 -20.471 1.00 88.38 98 GLY A C 1
ATOM 768 O O . GLY A 1 98 ? 10.320 -6.495 -19.404 1.00 88.38 98 GLY A O 1
ATOM 769 N N . GLN A 1 99 ? 11.824 -5.251 -20.511 1.00 88.38 99 GLN A N 1
ATOM 770 C CA . GLN A 1 99 ? 12.321 -4.582 -19.301 1.00 88.38 99 GLN A CA 1
ATOM 771 C C . GLN A 1 99 ? 11.331 -3.539 -18.779 1.00 88.38 99 GLN A C 1
ATOM 773 O O . GLN A 1 99 ? 11.030 -3.543 -17.583 1.00 88.38 99 GLN A O 1
ATOM 778 N N . LYS A 1 100 ? 10.774 -2.702 -19.664 1.00 89.25 100 LYS A N 1
ATOM 779 C CA 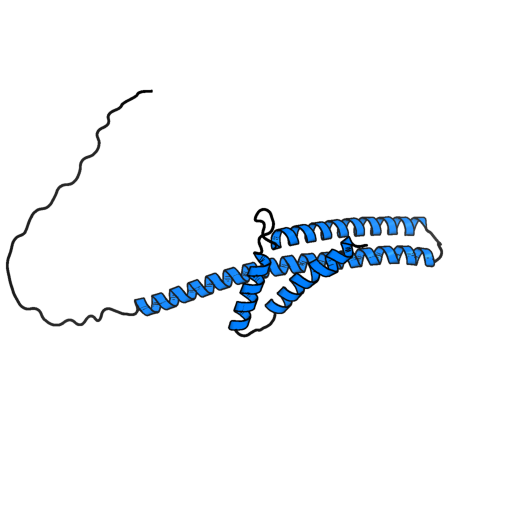. LYS A 1 100 ? 9.750 -1.707 -19.309 1.00 89.25 100 LYS A CA 1
ATOM 780 C C . LYS A 1 100 ? 8.554 -2.364 -18.605 1.00 89.25 100 LYS A C 1
ATOM 782 O O . LYS A 1 100 ? 8.227 -1.983 -17.483 1.00 89.25 100 LYS A O 1
ATOM 787 N N . TRP A 1 101 ? 7.988 -3.417 -19.199 1.00 89.44 101 TRP A N 1
ATOM 788 C CA . TRP A 1 101 ? 6.849 -4.158 -18.646 1.00 89.44 101 TRP A CA 1
ATOM 789 C C . TRP A 1 101 ? 7.120 -4.740 -17.249 1.00 89.44 101 TRP A C 1
ATOM 791 O O . TRP A 1 101 ? 6.261 -4.691 -16.368 1.00 89.44 101 TRP A O 1
ATOM 801 N N . ARG A 1 102 ? 8.330 -5.267 -17.004 1.00 88.44 102 ARG A N 1
ATOM 802 C CA . ARG A 1 102 ? 8.706 -5.777 -15.673 1.00 88.44 102 ARG A CA 1
ATOM 803 C C . ARG A 1 102 ? 8.692 -4.675 -14.617 1.00 88.44 102 ARG A C 1
ATOM 805 O O . ARG A 1 102 ? 8.246 -4.947 -13.505 1.00 88.44 102 ARG A O 1
ATOM 812 N N . GLN A 1 103 ? 9.161 -3.469 -14.945 1.00 87.25 103 GLN A N 1
ATOM 813 C CA . GLN A 1 103 ? 9.154 -2.346 -14.003 1.00 87.25 103 GLN A CA 1
ATOM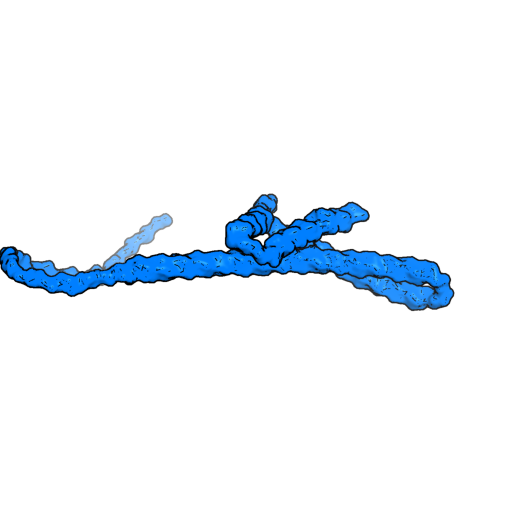 814 C C . GLN A 1 103 ? 7.739 -1.814 -13.769 1.00 87.25 103 GLN A C 1
ATOM 816 O O . GLN A 1 103 ? 7.346 -1.676 -12.616 1.00 87.25 103 GLN A O 1
ATOM 821 N N . GLU A 1 104 ? 6.937 -1.642 -14.825 1.00 89.50 104 GLU A N 1
ATOM 822 C CA . GLU A 1 104 ? 5.525 -1.242 -14.710 1.00 89.50 104 GLU A CA 1
ATOM 823 C C . GLU A 1 104 ? 4.737 -2.206 -13.812 1.00 89.50 104 GLU A C 1
ATOM 825 O O . GLU A 1 104 ? 4.076 -1.780 -12.866 1.00 89.50 104 GLU A O 1
ATOM 830 N N . ARG A 1 105 ? 4.867 -3.520 -14.028 1.00 89.50 105 ARG A N 1
ATOM 831 C CA . ARG A 1 105 ? 4.251 -4.539 -13.164 1.00 89.50 105 ARG A CA 1
ATOM 832 C C . ARG A 1 105 ? 4.719 -4.424 -11.708 1.00 89.50 105 ARG A C 1
ATOM 834 O O . ARG A 1 105 ? 3.907 -4.566 -10.797 1.00 89.50 105 ARG A O 1
ATOM 841 N N . ASN A 1 106 ? 6.009 -4.180 -11.473 1.00 87.38 106 ASN A N 1
ATOM 842 C CA . ASN A 1 106 ? 6.535 -4.020 -10.117 1.00 87.38 106 ASN A CA 1
ATOM 843 C C . ASN A 1 106 ? 5.996 -2.736 -9.450 1.00 87.38 106 ASN A C 1
ATOM 845 O O . ASN A 1 106 ? 5.632 -2.772 -8.277 1.00 87.38 106 ASN A O 1
ATOM 849 N N . PHE A 1 107 ? 5.858 -1.633 -10.191 1.00 89.31 107 PHE A N 1
ATOM 850 C CA . PHE A 1 107 ? 5.177 -0.423 -9.719 1.00 89.31 107 PHE A CA 1
ATOM 851 C C . PHE A 1 107 ? 3.720 -0.706 -9.322 1.00 89.31 107 PHE A C 1
ATOM 853 O O . PHE A 1 107 ? 3.323 -0.362 -8.210 1.00 89.31 107 PHE A O 1
ATOM 860 N N . TRP A 1 108 ? 2.941 -1.402 -10.160 1.00 90.44 108 TRP A N 1
ATOM 861 C CA . TRP A 1 108 ? 1.550 -1.751 -9.836 1.00 90.44 108 TRP A CA 1
ATOM 862 C C . TRP A 1 108 ? 1.434 -2.605 -8.568 1.00 90.44 108 TRP A C 1
ATOM 864 O O . TRP A 1 108 ? 0.568 -2.350 -7.733 1.00 90.44 108 TRP A O 1
ATOM 874 N N . ILE A 1 109 ? 2.330 -3.577 -8.378 1.00 87.81 109 ILE A N 1
ATOM 875 C CA . ILE A 1 109 ? 2.373 -4.409 -7.164 1.00 87.81 109 ILE A CA 1
ATOM 876 C C . ILE A 1 109 ? 2.713 -3.565 -5.924 1.00 87.81 109 ILE A C 1
ATOM 878 O O . ILE A 1 109 ? 2.053 -3.705 -4.893 1.00 87.81 109 ILE A O 1
ATOM 882 N N . ALA A 1 110 ? 3.695 -2.663 -6.013 1.00 87.62 110 ALA A N 1
ATOM 883 C CA . ALA A 1 110 ? 4.052 -1.769 -4.909 1.00 87.62 110 ALA A CA 1
ATOM 884 C C . ALA A 1 110 ? 2.914 -0.789 -4.567 1.00 87.62 110 ALA A C 1
ATOM 886 O O . ALA A 1 110 ? 2.630 -0.565 -3.389 1.00 87.62 110 ALA A O 1
ATOM 887 N N . LEU A 1 111 ? 2.220 -0.262 -5.581 1.00 90.06 111 LEU A N 1
ATOM 888 C CA . LEU A 1 111 ? 1.065 0.620 -5.419 1.00 90.06 111 LEU A CA 1
ATOM 889 C C . LEU A 1 111 ? -0.102 -0.101 -4.737 1.00 90.06 111 LEU A C 1
ATOM 891 O O . LEU A 1 111 ? -0.649 0.419 -3.768 1.00 90.06 111 LEU A O 1
ATOM 895 N N . LEU A 1 112 ? -0.455 -1.309 -5.189 1.00 89.81 112 LEU A N 1
ATOM 896 C CA . LEU A 1 112 ? -1.500 -2.127 -4.564 1.00 89.81 112 LEU A CA 1
ATOM 897 C C . LEU A 1 112 ? -1.146 -2.489 -3.114 1.00 89.81 112 LEU A C 1
ATOM 899 O O . LEU A 1 112 ? -2.005 -2.400 -2.237 1.00 89.81 112 LEU A O 1
ATOM 903 N N . CYS A 1 113 ? 0.118 -2.823 -2.840 1.00 88.94 113 CYS A N 1
ATOM 904 C CA . CYS A 1 113 ? 0.601 -3.072 -1.483 1.00 88.94 113 CYS A CA 1
ATOM 905 C C . CYS A 1 113 ? 0.418 -1.833 -0.590 1.00 88.94 113 CYS A C 1
ATOM 907 O O . CYS A 1 113 ? -0.252 -1.918 0.441 1.00 88.94 113 CYS A O 1
ATOM 909 N N . PHE A 1 114 ? 0.910 -0.665 -1.013 1.00 89.44 114 PHE A N 1
ATOM 910 C CA . PHE A 1 114 ? 0.754 0.587 -0.267 1.00 89.44 114 PHE A CA 1
ATOM 911 C C . PHE A 1 114 ? -0.725 0.956 -0.046 1.00 89.44 114 PHE A C 1
ATOM 913 O O . PHE A 1 114 ? -1.132 1.234 1.083 1.00 89.44 114 PHE A O 1
ATOM 920 N N . LEU A 1 115 ? -1.559 0.884 -1.090 1.00 90.38 115 LEU A N 1
ATOM 921 C CA . LEU A 1 115 ? -2.999 1.153 -0.997 1.00 90.38 115 LEU A CA 1
ATOM 922 C C . LEU A 1 115 ? -3.719 0.185 -0.050 1.00 90.38 115 LEU A C 1
ATOM 924 O O . LEU A 1 115 ? -4.621 0.614 0.673 1.00 90.38 115 LEU A O 1
ATOM 928 N N . SER A 1 116 ? -3.320 -1.089 -0.003 1.00 89.38 116 SER A N 1
ATOM 929 C CA . SER A 1 116 ? -3.893 -2.061 0.936 1.00 89.38 116 SER A CA 1
ATOM 930 C C . SER A 1 116 ? -3.601 -1.681 2.395 1.00 89.38 116 SER A C 1
ATOM 932 O O . SER A 1 116 ? -4.524 -1.641 3.208 1.00 89.38 116 SER A O 1
ATOM 934 N N . TRP A 1 117 ? -2.369 -1.269 2.716 1.00 89.81 117 TRP A N 1
ATOM 935 C CA . TRP A 1 117 ? -2.003 -0.784 4.051 1.00 89.81 117 TRP A CA 1
ATOM 936 C C . TRP A 1 117 ? -2.699 0.535 4.418 1.00 89.81 117 TRP A C 1
ATOM 938 O O . TRP A 1 117 ? -3.190 0.676 5.540 1.00 89.81 117 TRP A O 1
ATOM 948 N N . VAL A 1 118 ? -2.814 1.483 3.480 1.00 90.12 118 VAL A N 1
ATOM 949 C CA . VAL A 1 118 ? -3.545 2.750 3.686 1.00 90.12 118 VAL A CA 1
ATOM 950 C C . VAL A 1 118 ? -5.036 2.503 3.929 1.00 90.12 118 VAL A C 1
ATOM 952 O O . VAL A 1 118 ? -5.620 3.096 4.840 1.00 90.12 118 VAL A O 1
ATOM 955 N N . THR A 1 119 ? -5.654 1.611 3.153 1.00 87.69 119 THR A N 1
ATOM 956 C CA . THR A 1 119 ? -7.072 1.246 3.303 1.00 87.69 119 THR A CA 1
ATOM 957 C C . THR A 1 119 ? -7.308 0.548 4.637 1.00 87.69 119 THR A C 1
ATOM 959 O O . THR A 1 119 ? -8.237 0.912 5.355 1.00 87.69 119 THR A O 1
ATOM 962 N N . LEU A 1 120 ? -6.431 -0.385 5.019 1.00 86.81 120 LEU A N 1
ATOM 963 C CA . LEU A 1 120 ? -6.500 -1.081 6.302 1.00 86.81 120 LEU A CA 1
ATOM 964 C C . LEU A 1 120 ? -6.359 -0.108 7.486 1.00 86.81 120 LEU A C 1
ATOM 966 O O . LEU A 1 120 ? -7.141 -0.184 8.430 1.00 86.81 120 LEU A O 1
ATOM 970 N N . TYR A 1 121 ? -5.433 0.855 7.415 1.00 87.25 121 TYR A N 1
ATOM 971 C CA . TYR A 1 121 ? -5.277 1.915 8.422 1.00 87.25 121 TYR A CA 1
ATOM 972 C C . TYR A 1 121 ? -6.527 2.800 8.547 1.00 87.25 121 TYR A C 1
ATOM 974 O O . TYR A 1 121 ? -6.999 3.064 9.656 1.00 87.25 121 TYR A O 1
ATOM 982 N N . ARG A 1 122 ? -7.101 3.237 7.416 1.00 87.56 122 ARG A N 1
ATOM 983 C CA . ARG A 1 122 ? -8.346 4.024 7.396 1.00 87.56 122 ARG A CA 1
ATOM 984 C C . ARG A 1 122 ? -9.519 3.239 7.981 1.00 87.56 122 ARG A C 1
ATOM 986 O O . ARG A 1 122 ? -10.255 3.786 8.799 1.00 87.56 122 ARG A O 1
ATOM 993 N N . LEU A 1 123 ? -9.674 1.978 7.585 1.00 82.62 123 LEU A N 1
ATOM 994 C CA . LEU A 1 123 ? -10.759 1.106 8.028 1.00 82.62 123 LEU A CA 1
ATOM 995 C C . LEU A 1 123 ? -10.656 0.802 9.529 1.00 82.62 123 LEU A C 1
ATOM 997 O O . LEU A 1 123 ? -11.643 0.946 10.242 1.00 82.62 123 LEU A O 1
ATOM 1001 N N . TYR A 1 124 ? -9.455 0.499 10.026 1.00 81.50 124 TYR A N 1
ATOM 1002 C CA . TYR A 1 124 ? -9.167 0.348 11.454 1.00 81.50 124 TYR A CA 1
ATOM 1003 C C . TYR A 1 124 ? -9.581 1.587 12.267 1.00 81.50 124 TYR A C 1
ATOM 1005 O O . TYR A 1 124 ? -10.342 1.472 13.227 1.00 81.50 124 TYR A O 1
ATOM 1013 N N . HIS A 1 125 ? -9.177 2.790 11.843 1.00 81.88 125 HIS A N 1
ATOM 1014 C CA . HIS A 1 125 ? -9.565 4.029 12.529 1.00 81.88 125 HIS A CA 1
ATOM 1015 C C . HIS A 1 125 ? -11.071 4.324 12.482 1.00 81.88 125 HIS A C 1
ATOM 1017 O O . HIS A 1 125 ? -11.605 4.895 13.433 1.00 81.88 125 HIS A O 1
ATOM 1023 N N . LEU A 1 126 ? -11.762 3.957 11.400 1.00 83.19 126 LEU A N 1
ATOM 1024 C CA . LEU A 1 126 ? -13.222 4.072 11.315 1.00 83.19 126 LEU A CA 1
ATOM 1025 C C . LEU A 1 126 ? -13.925 3.099 12.267 1.00 83.19 126 LEU A C 1
ATOM 1027 O O . LEU A 1 126 ? -14.959 3.443 12.835 1.00 83.19 126 LEU A O 1
ATOM 1031 N N . LEU A 1 127 ? -13.365 1.905 12.458 1.00 76.19 127 LEU A N 1
ATOM 1032 C CA . LEU A 1 127 ? -13.940 0.878 13.320 1.00 76.19 127 LEU A CA 1
ATOM 1033 C C . LEU A 1 127 ? -13.746 1.193 14.807 1.00 76.19 127 LEU A C 1
ATOM 1035 O O . LEU A 1 127 ? -14.711 1.054 15.549 1.00 76.19 127 LEU A O 1
ATOM 1039 N N . LEU A 1 128 ? -12.587 1.725 15.216 1.00 76.44 128 LEU A N 1
ATOM 1040 C CA . LEU A 1 128 ? -12.391 2.254 16.577 1.00 76.44 128 LEU A CA 1
ATOM 1041 C C . LEU A 1 128 ? -13.407 3.355 16.919 1.00 76.44 128 LEU A C 1
ATOM 1043 O O . LEU A 1 128 ? -14.074 3.289 17.944 1.00 76.44 128 LEU A O 1
ATOM 1047 N N . LYS A 1 129 ? -13.580 4.339 16.025 1.00 82.81 129 LYS A N 1
ATOM 1048 C CA . LYS A 1 129 ? -14.571 5.414 16.213 1.00 82.81 129 LYS A CA 1
ATOM 1049 C C . LYS A 1 129 ? -16.003 4.896 16.270 1.00 82.81 129 LYS A C 1
ATOM 1051 O O . LYS A 1 129 ? -16.845 5.488 16.936 1.00 82.81 129 LYS A O 1
ATOM 1056 N N . LYS A 1 130 ? -16.300 3.827 15.526 1.00 81.19 130 LYS A N 1
ATOM 1057 C CA . LYS A 1 130 ? -17.610 3.187 15.577 1.00 81.19 130 LYS A CA 1
ATOM 1058 C C . LYS A 1 130 ? -17.837 2.540 16.951 1.00 81.19 130 LYS A C 1
ATOM 1060 O O . LYS A 1 130 ? -18.919 2.705 17.500 1.00 81.19 130 LYS A O 1
ATOM 1065 N N . ASP A 1 131 ? -16.845 1.824 17.468 1.00 78.38 131 ASP A N 1
ATOM 1066 C CA . ASP A 1 131 ? -16.909 1.131 18.758 1.00 78.38 131 ASP A CA 1
ATOM 1067 C C . ASP A 1 131 ? -17.124 2.125 19.916 1.00 78.38 131 ASP A C 1
ATOM 1069 O O . ASP A 1 131 ? -18.076 1.995 20.682 1.00 78.38 131 ASP A O 1
ATOM 1073 N N . GLU A 1 132 ? -16.352 3.216 19.938 1.00 81.62 132 GLU A N 1
ATOM 1074 C CA . GLU A 1 132 ? -16.512 4.360 20.853 1.00 81.62 132 GLU A CA 1
ATOM 1075 C C . GLU A 1 132 ? -17.932 4.970 20.806 1.00 81.62 132 GLU A C 1
ATOM 1077 O O . GLU A 1 132 ? -18.534 5.275 21.841 1.00 81.62 132 GLU A O 1
ATOM 1082 N N . LEU A 1 133 ? -18.518 5.089 19.607 1.00 82.50 133 LEU A N 1
ATOM 1083 C CA . LEU A 1 133 ? -19.905 5.529 19.425 1.00 82.50 133 LEU A CA 1
ATOM 1084 C C . LEU A 1 133 ? -20.926 4.503 19.941 1.00 82.50 133 LEU A C 1
ATOM 1086 O O . LEU A 1 133 ? -21.908 4.898 20.568 1.00 82.50 133 LEU A O 1
ATOM 1090 N N . GLU A 1 134 ? -20.732 3.207 19.682 1.00 83.56 134 GLU A N 1
ATOM 1091 C CA . GLU A 1 134 ? -21.632 2.147 20.162 1.00 83.56 134 GLU A CA 1
ATOM 1092 C C . GLU A 1 134 ? -21.595 2.040 21.698 1.00 83.56 134 GLU A C 1
ATOM 1094 O O . GLU A 1 134 ? -22.656 1.911 22.317 1.00 83.56 134 GLU A O 1
ATOM 1099 N N . HIS A 1 135 ? -20.424 2.218 22.318 1.00 79.38 135 HIS A N 1
ATOM 1100 C CA . HIS A 1 135 ? -20.268 2.368 23.767 1.00 79.38 135 HIS A CA 1
ATOM 1101 C C . HIS A 1 135 ? -21.022 3.592 24.308 1.00 79.38 135 HIS A C 1
ATOM 1103 O O . HIS A 1 135 ? -21.874 3.443 25.186 1.00 79.38 135 HIS A O 1
ATOM 1109 N N . THR A 1 136 ? -20.811 4.774 23.721 1.00 85.06 136 THR A N 1
ATOM 1110 C CA . THR A 1 136 ? -21.499 6.015 24.128 1.00 85.06 136 THR A CA 1
ATOM 1111 C C . THR A 1 136 ? -23.026 5.889 24.018 1.00 85.06 136 THR A C 1
ATOM 1113 O O . THR A 1 136 ? -23.765 6.269 24.926 1.00 85.06 136 THR A O 1
ATOM 1116 N N . ILE A 1 137 ? -23.533 5.311 22.922 1.00 88.56 137 ILE A N 1
ATOM 1117 C CA . ILE A 1 137 ? -24.972 5.059 22.723 1.00 88.56 137 ILE A CA 1
ATOM 1118 C C . ILE A 1 137 ? -25.512 4.097 23.786 1.00 88.56 137 ILE A C 1
ATOM 1120 O O . ILE A 1 137 ? -26.645 4.261 24.247 1.00 88.56 137 ILE A O 1
ATOM 1124 N N . ARG A 1 138 ? -24.724 3.092 24.180 1.00 86.69 138 ARG A N 1
ATOM 1125 C CA . ARG A 1 138 ? -25.117 2.120 25.197 1.00 86.69 138 ARG A CA 1
ATOM 1126 C C . ARG A 1 138 ? -25.204 2.753 26.586 1.00 86.69 138 ARG A C 1
ATOM 1128 O O . ARG A 1 138 ? -26.234 2.594 27.236 1.00 86.69 138 ARG A O 1
ATOM 1135 N N . GLU A 1 139 ? -24.206 3.531 26.992 1.00 88.00 139 GLU A N 1
ATOM 1136 C CA . GLU A 1 139 ? -24.207 4.270 28.264 1.00 88.00 139 GLU A CA 1
ATOM 1137 C C . GLU A 1 139 ? -25.356 5.287 28.340 1.00 88.00 139 GLU A C 1
ATOM 1139 O O . GLU A 1 139 ? -26.055 5.370 29.352 1.00 88.00 139 GLU A O 1
ATOM 1144 N N . LEU A 1 140 ? -25.640 6.005 27.246 1.00 86.19 140 LEU A N 1
ATOM 1145 C CA . LEU A 1 140 ? -26.801 6.902 27.149 1.00 86.19 140 LEU A CA 1
ATOM 1146 C C . LEU A 1 140 ? -28.140 6.150 27.223 1.00 86.19 140 LEU A C 1
ATOM 1148 O O . LEU A 1 140 ? -29.126 6.678 27.739 1.00 86.19 140 LEU A O 1
ATOM 1152 N N . ARG A 1 141 ? -28.203 4.911 26.725 1.00 87.44 141 ARG A N 1
ATOM 1153 C CA . ARG A 1 141 ? -29.408 4.074 26.811 1.00 87.44 141 ARG A CA 1
ATOM 1154 C C . ARG A 1 141 ? -29.618 3.523 28.220 1.00 87.44 141 ARG A C 1
ATOM 1156 O O . ARG A 1 141 ? -30.752 3.513 28.694 1.00 87.44 141 ARG A O 1
ATOM 1163 N N . GLU A 1 142 ? -28.544 3.097 28.877 1.00 86.62 142 GLU A N 1
ATOM 1164 C CA . GLU A 1 142 ? -28.569 2.563 30.241 1.00 86.62 142 GLU A CA 1
ATOM 1165 C C . GLU A 1 142 ? -28.884 3.681 31.253 1.00 86.62 142 GLU A C 1
ATOM 1167 O O . GLU A 1 142 ? -29.843 3.548 32.014 1.00 86.62 142 GLU A O 1
ATOM 1172 N N . SER A 1 143 ? -28.225 4.842 31.166 1.00 83.19 143 SER A N 1
ATOM 1173 C CA . SER A 1 143 ? -28.539 6.027 31.991 1.00 83.19 143 SER A CA 1
ATOM 1174 C C . SER A 1 143 ? -29.952 6.584 31.769 1.00 83.19 143 SER A C 1
ATOM 1176 O O . SER A 1 143 ? -30.601 7.010 32.722 1.00 83.19 143 SER A O 1
ATOM 1178 N N . ARG A 1 144 ? -30.493 6.522 30.543 1.00 81.00 144 ARG A N 1
ATOM 1179 C CA . ARG A 1 144 ? -31.906 6.854 30.286 1.00 81.00 144 ARG A CA 1
ATOM 1180 C C . ARG A 1 144 ? -32.874 5.842 30.907 1.00 81.00 144 ARG A C 1
ATOM 1182 O O . ARG A 1 144 ? -33.990 6.222 31.250 1.00 81.00 144 ARG A O 1
ATOM 1189 N N . SER A 1 145 ? -32.478 4.574 31.034 1.00 72.25 145 SER A N 1
ATOM 1190 C CA . SER A 1 145 ? -33.316 3.548 31.667 1.00 72.25 145 SER A CA 1
ATOM 1191 C C . SER A 1 145 ? -33.338 3.669 33.193 1.00 72.25 145 SER A C 1
ATOM 1193 O O . SER A 1 145 ? -34.413 3.590 33.778 1.00 72.25 145 SER A O 1
ATOM 1195 N N . THR A 1 146 ? -32.200 3.966 33.831 1.00 65.19 146 THR A N 1
ATOM 1196 C CA . THR A 1 146 ? -32.118 4.180 35.287 1.00 65.19 146 THR A CA 1
ATOM 1197 C C . THR A 1 146 ? -32.657 5.548 35.707 1.00 65.19 146 THR A C 1
ATOM 1199 O O . THR A 1 146 ? -33.361 5.652 36.705 1.00 65.19 146 THR A O 1
ATOM 1202 N N . GLY A 1 147 ? -32.452 6.591 34.896 1.00 58.38 147 GLY A N 1
ATOM 1203 C CA . GLY A 1 147 ? -33.071 7.910 35.084 1.00 58.38 147 GLY A CA 1
ATOM 1204 C C . GLY A 1 147 ? -34.593 7.947 34.867 1.00 58.38 147 GLY A C 1
ATOM 1205 O O . GLY A 1 147 ? -35.195 9.012 34.993 1.00 58.38 147 GLY A O 1
ATOM 1206 N N . SER A 1 148 ? -35.219 6.812 34.529 1.00 49.50 148 SER A N 1
ATOM 1207 C CA . SER A 1 148 ? -36.673 6.671 34.395 1.00 49.50 148 SER A CA 1
ATOM 1208 C C . SER A 1 148 ? -37.354 6.057 35.628 1.00 49.50 148 SER A C 1
ATOM 1210 O O . SER A 1 148 ? -38.573 5.863 35.595 1.00 49.50 148 SER A O 1
ATOM 1212 N N . GLU A 1 149 ? -36.635 5.821 36.732 1.00 50.97 149 GLU A N 1
ATOM 1213 C CA . GLU A 1 149 ? -37.266 5.690 38.053 1.00 50.97 149 GLU A CA 1
ATOM 1214 C C . GLU A 1 149 ? -37.689 7.077 38.556 1.00 50.97 149 GLU A C 1
ATOM 1216 O O . GLU A 1 149 ? -37.029 7.746 39.351 1.00 50.97 149 GLU A O 1
ATOM 1221 N N . ARG A 1 150 ? -38.827 7.531 38.028 1.00 45.56 150 ARG A N 1
ATOM 1222 C CA . ARG A 1 150 ? -39.552 8.707 38.504 1.00 45.56 150 ARG A CA 1
ATOM 1223 C C . ARG A 1 150 ? -39.906 8.495 39.984 1.00 45.56 150 ARG A C 1
ATOM 1225 O O . ARG A 1 150 ? -40.599 7.520 40.271 1.00 45.56 150 ARG A O 1
ATOM 1232 N N . PRO A 1 151 ? -39.527 9.397 40.909 1.00 46.22 151 PRO A N 1
ATOM 1233 C CA . PRO A 1 151 ? -40.026 9.334 42.275 1.00 46.22 151 PRO A CA 1
ATOM 1234 C C . PRO A 1 151 ? -41.553 9.447 42.253 1.00 46.22 151 PRO A C 1
ATOM 1236 O O . PRO A 1 151 ? -42.103 10.469 41.831 1.00 46.22 151 PRO A O 1
ATOM 1239 N N . GLU A 1 152 ? -42.232 8.380 42.670 1.00 43.62 152 GLU A N 1
ATOM 1240 C CA . GLU A 1 152 ? -43.682 8.355 42.834 1.00 43.62 152 GLU A CA 1
ATOM 1241 C C . GLU A 1 152 ? -44.089 9.464 43.813 1.00 43.62 152 GLU A C 1
ATOM 1243 O O . GLU A 1 152 ? -43.754 9.436 44.999 1.00 43.62 152 GLU A O 1
ATOM 1248 N N . LEU A 1 153 ? -44.834 10.452 43.312 1.00 52.38 153 LEU A N 1
ATOM 1249 C CA . LEU A 1 153 ? -45.402 11.557 44.090 1.00 52.38 153 LEU A CA 1
ATOM 1250 C C . LEU A 1 153 ? -46.624 11.065 44.895 1.00 52.38 153 LEU A C 1
ATOM 1252 O O . LEU A 1 153 ? -47.749 11.546 44.753 1.00 52.38 153 LEU A O 1
ATOM 1256 N N . GLY A 1 154 ? -46.388 10.069 45.750 1.00 35.28 154 GLY A N 1
ATOM 1257 C CA . GLY A 1 154 ? -47.365 9.412 46.615 1.00 35.28 154 GLY A CA 1
ATOM 1258 C C . GLY A 1 154 ? -47.676 10.221 47.873 1.00 35.28 154 GLY A C 1
ATOM 1259 O O . GLY A 1 154 ? -47.338 9.818 48.983 1.00 35.28 154 GLY A O 1
ATOM 1260 N N . GLY A 1 155 ? -48.320 11.378 47.724 1.00 44.38 155 GLY A N 1
ATOM 1261 C CA . GLY A 1 155 ? -48.707 12.199 48.871 1.00 44.38 155 GLY A CA 1
ATOM 1262 C C . GLY A 1 155 ? -49.837 11.576 49.703 1.00 44.38 155 GLY A C 1
ATOM 1263 O O . GLY A 1 155 ? -50.915 11.305 49.169 1.00 44.38 155 GLY A O 1
ATOM 1264 N N . LYS A 1 156 ? -49.649 11.441 51.028 1.00 38.03 156 LYS A N 1
ATOM 1265 C CA . LYS A 1 156 ? -50.764 11.374 51.998 1.00 38.03 156 LYS A CA 1
ATOM 1266 C C . LYS A 1 156 ? -50.371 11.718 53.448 1.00 38.03 156 LYS A C 1
ATOM 1268 O O . LYS A 1 156 ? -49.669 10.966 54.103 1.00 38.03 156 LYS A O 1
ATOM 1273 N N . LYS A 1 157 ? -51.002 12.799 53.932 1.00 36.00 157 LYS A N 1
ATOM 1274 C CA . LYS A 1 157 ? -51.306 13.195 55.327 1.00 36.00 157 LYS A CA 1
ATOM 1275 C C . LYS A 1 157 ? -50.166 13.498 56.320 1.00 36.00 157 LYS A C 1
ATOM 1277 O O . LYS A 1 157 ? -49.392 12.644 56.720 1.00 36.00 157 LYS A O 1
ATOM 1282 N N . ALA A 1 158 ? -50.219 14.733 56.825 1.00 39.69 158 ALA A N 1
ATOM 1283 C CA . ALA A 1 158 ? -49.612 15.183 58.078 1.00 39.69 158 ALA A CA 1
ATOM 1284 C C . ALA A 1 158 ? -50.362 14.657 59.323 1.00 39.69 158 ALA A C 1
ATOM 1286 O O . ALA A 1 158 ? -51.505 14.217 59.185 1.00 39.69 158 ALA A O 1
ATOM 1287 N N . VAL A 1 159 ? -49.757 14.804 60.517 1.00 36.47 159 VAL A N 1
ATOM 1288 C CA . VAL A 1 159 ? -50.317 15.480 61.722 1.00 36.47 159 VAL A CA 1
ATOM 1289 C C . VAL A 1 159 ? -49.327 15.386 62.915 1.00 36.47 159 VAL A C 1
ATOM 1291 O O . VAL A 1 159 ? -48.952 14.275 63.259 1.00 36.47 159 VAL A O 1
ATOM 1294 N N . HIS A 1 160 ? -49.004 16.538 63.552 1.00 32.50 160 HIS A N 1
ATOM 1295 C CA . HIS A 1 160 ? -48.353 16.760 64.884 1.00 32.50 160 HIS A CA 1
ATOM 1296 C C . HIS A 1 160 ? -46.993 16.053 65.184 1.00 32.50 160 HIS A C 1
ATOM 1298 O O . HIS A 1 160 ? -46.692 15.019 64.615 1.00 32.50 160 HIS A O 1
ATOM 1304 N N . SER A 1 161 ? -46.059 16.509 66.040 1.00 36.19 161 SER A N 1
ATOM 1305 C CA . SER A 1 161 ? -45.885 17.625 67.018 1.00 36.19 161 SER A CA 1
ATOM 1306 C C . SER A 1 161 ? -44.407 17.600 67.509 1.00 36.19 161 SER A C 1
ATOM 1308 O O . SER A 1 161 ? -43.813 16.531 67.416 1.00 36.19 161 SER A O 1
ATOM 1310 N N . THR A 1 162 ? -43.732 18.595 68.117 1.00 31.72 162 THR A N 1
ATOM 1311 C CA . THR A 1 162 ? -43.896 20.053 68.387 1.00 31.72 162 THR A CA 1
ATOM 1312 C C . THR A 1 162 ? -42.571 20.553 69.040 1.00 31.72 162 THR A C 1
ATOM 1314 O O . THR A 1 162 ? -41.926 19.740 69.695 1.00 31.72 162 THR A O 1
ATOM 1317 N N . SER A 1 163 ? -42.216 21.858 68.950 1.00 32.97 163 SER A N 1
ATOM 1318 C CA . SER A 1 163 ? -41.090 22.574 69.650 1.00 32.97 163 SER A CA 1
ATOM 1319 C C . SER A 1 163 ? -39.636 22.106 69.369 1.00 32.97 163 SER A C 1
ATOM 1321 O O . SER A 1 163 ? -39.416 20.921 69.167 1.00 32.97 163 SER A O 1
ATOM 1323 N N . SER A 1 164 ? -38.587 22.948 69.356 1.00 34.31 164 SER A N 1
ATOM 1324 C CA . SER A 1 164 ? -38.447 24.420 69.485 1.00 34.31 164 SER A CA 1
ATOM 1325 C C . SER A 1 164 ? -37.104 24.926 68.882 1.00 34.31 164 SER A C 1
ATOM 1327 O O . SER A 1 164 ? -36.265 24.128 68.475 1.00 34.31 164 SER A O 1
ATOM 1329 N N . ASP A 1 165 ? -36.925 26.256 68.857 1.00 36.06 165 ASP A N 1
ATOM 1330 C CA . ASP A 1 165 ? -35.646 27.006 68.865 1.00 36.06 165 ASP A CA 1
ATOM 1331 C C . ASP A 1 165 ? -34.767 27.118 67.593 1.00 36.06 165 ASP A C 1
ATOM 1333 O O . ASP A 1 165 ? -33.742 26.465 67.405 1.00 36.06 165 ASP A O 1
ATOM 1337 N N . THR A 1 166 ? -35.103 28.121 66.775 1.00 37.03 166 THR A N 1
ATOM 1338 C CA . THR A 1 166 ? -34.154 29.032 66.091 1.00 37.03 166 THR A CA 1
ATOM 1339 C C . THR A 1 166 ? -33.575 30.069 67.089 1.00 37.03 166 THR A C 1
ATOM 1341 O O . THR A 1 166 ? -34.112 30.174 68.191 1.00 37.03 166 THR A O 1
ATOM 1344 N N . PRO A 1 167 ? -32.611 30.960 66.732 1.00 44.44 167 PRO A N 1
ATOM 1345 C CA . PRO A 1 167 ? -31.722 31.004 65.556 1.00 44.44 167 PRO A CA 1
ATOM 1346 C C . PRO A 1 167 ? -30.232 31.311 65.878 1.00 44.44 167 PRO A C 1
ATOM 1348 O O . PRO A 1 167 ? -29.908 31.890 66.912 1.00 44.44 167 PRO A O 1
ATOM 1351 N N . SER A 1 168 ? -29.325 31.101 64.911 1.00 35.50 168 SER A N 1
ATOM 1352 C CA . SER A 1 168 ? -28.172 32.009 64.704 1.00 35.50 168 SER A CA 1
ATOM 1353 C C . SER A 1 168 ? -27.506 31.846 63.335 1.00 35.50 168 SER A C 1
ATOM 1355 O O . SER A 1 168 ? -27.073 30.761 62.961 1.00 35.50 168 SER A O 1
ATOM 1357 N N . ALA A 1 169 ? -27.394 32.963 62.618 1.00 42.34 169 ALA A N 1
ATOM 1358 C CA . ALA A 1 169 ? -26.574 33.189 61.427 1.00 42.34 169 ALA A CA 1
ATOM 1359 C C . ALA A 1 169 ? -26.460 34.715 61.212 1.00 42.34 169 ALA A C 1
ATOM 1361 O O . ALA A 1 169 ? -27.343 35.436 61.679 1.00 42.34 169 ALA A O 1
ATOM 1362 N N . PRO A 1 170 ? -25.522 35.220 60.391 1.00 55.00 170 PRO A N 1
ATOM 1363 C CA . PRO A 1 170 ? -24.112 34.856 60.207 1.00 55.00 170 PRO A CA 1
ATOM 1364 C C . PRO A 1 170 ? -23.201 36.066 60.575 1.00 55.00 170 PRO A C 1
ATOM 1366 O O . PRO A 1 170 ? -23.695 37.046 61.133 1.00 55.00 170 PRO A O 1
ATOM 1369 N N . PRO A 1 171 ? -21.885 36.053 60.267 1.00 44.59 171 PRO A N 1
ATOM 1370 C CA . PRO A 1 171 ? -21.467 36.909 59.141 1.00 44.59 171 PRO A CA 1
ATOM 1371 C C . PRO A 1 171 ? -20.271 36.408 58.295 1.00 44.59 171 PRO A C 1
ATOM 1373 O O . PRO A 1 171 ? -19.328 35.788 58.777 1.00 44.59 171 PRO A O 1
ATOM 1376 N N . MET A 1 172 ? -20.294 36.793 57.017 1.00 43.97 172 MET A N 1
ATOM 1377 C CA . MET A 1 172 ? -19.136 36.988 56.120 1.00 43.97 172 MET A CA 1
ATOM 1378 C C . MET A 1 172 ? -18.768 38.494 56.115 1.00 43.97 172 MET A C 1
ATOM 1380 O O . MET A 1 172 ? -19.585 39.289 56.581 1.00 43.97 172 MET A O 1
ATOM 1384 N N . PRO A 1 173 ? -17.702 38.956 55.427 1.00 48.72 173 PRO A N 1
ATOM 1385 C CA . PRO A 1 173 ? -16.386 38.355 55.167 1.00 48.72 173 PRO A CA 1
ATOM 1386 C C . PRO A 1 173 ? -15.232 39.324 55.540 1.00 48.72 173 PRO A C 1
ATOM 1388 O O . PRO A 1 173 ? -15.456 40.517 55.730 1.00 48.72 173 PRO A O 1
ATOM 1391 N N . ALA A 1 174 ? -13.974 38.864 55.535 1.00 41.78 174 ALA A N 1
ATOM 1392 C CA . ALA A 1 174 ? -12.819 39.771 55.503 1.00 41.78 174 ALA A CA 1
ATOM 1393 C C . ALA A 1 174 ? -11.621 39.170 54.752 1.00 41.78 174 ALA A C 1
ATOM 1395 O O . ALA A 1 174 ? -11.223 38.031 54.983 1.00 41.78 174 ALA A O 1
ATOM 1396 N N . ALA A 1 175 ? -11.044 39.978 53.871 1.00 47.34 175 ALA A N 1
ATOM 1397 C CA . ALA A 1 175 ? -9.747 39.813 53.222 1.00 47.34 175 ALA A CA 1
ATOM 1398 C C . ALA A 1 175 ? -9.184 41.229 52.979 1.00 47.34 175 ALA A C 1
ATOM 1400 O O . ALA A 1 175 ? -9.967 42.181 53.017 1.00 47.34 175 ALA A O 1
ATOM 1401 N N . PRO A 1 176 ? -7.913 41.397 52.583 1.00 48.28 176 PRO A N 1
ATOM 1402 C CA . PRO A 1 176 ? -6.719 40.599 52.873 1.00 48.28 176 PRO A CA 1
ATOM 1403 C C . PRO A 1 176 ? -5.685 41.427 53.675 1.00 48.28 176 PRO A C 1
ATOM 1405 O O . PRO A 1 176 ? -5.748 42.652 53.669 1.00 48.28 176 PRO A O 1
ATOM 1408 N N . GLU A 1 177 ? -4.660 40.797 54.257 1.00 46.69 177 GLU A N 1
ATOM 1409 C CA . GLU A 1 177 ? -3.446 41.527 54.662 1.00 46.69 177 GLU A CA 1
ATOM 1410 C C . GLU A 1 177 ? -2.176 40.927 54.057 1.00 46.69 177 GLU A C 1
ATOM 1412 O O . GLU A 1 177 ? -1.957 39.715 54.021 1.00 46.69 177 GLU A O 1
ATOM 1417 N N . THR A 1 178 ? -1.349 41.831 53.546 1.00 44.75 178 THR A N 1
ATOM 1418 C CA . THR A 1 178 ? -0.014 41.598 53.007 1.00 44.75 178 THR A CA 1
ATOM 1419 C C . THR A 1 178 ? 1.027 41.666 54.120 1.00 44.75 178 THR A C 1
ATOM 1421 O O . THR A 1 178 ? 1.041 42.661 54.837 1.00 44.75 178 THR A O 1
ATOM 1424 N N . ASP A 1 179 ? 2.010 40.762 54.145 1.00 42.66 179 ASP A N 1
ATOM 1425 C CA . ASP A 1 179 ? 3.385 41.218 54.395 1.00 42.66 179 ASP A CA 1
ATOM 1426 C C . ASP A 1 179 ? 4.452 40.340 53.721 1.00 42.66 179 ASP A C 1
ATOM 1428 O O . ASP A 1 179 ? 4.278 39.159 53.417 1.00 42.66 179 ASP A O 1
ATOM 1432 N N . SER A 1 180 ? 5.577 40.989 53.465 1.00 41.84 180 SER A N 1
ATOM 1433 C CA . SER A 1 180 ? 6.788 40.507 52.830 1.00 41.84 180 SER A CA 1
ATOM 1434 C C . SER A 1 180 ? 7.606 39.590 53.737 1.00 41.84 180 SER A C 1
ATOM 1436 O O . SER A 1 180 ? 7.776 39.867 54.924 1.00 41.84 180 SER A O 1
ATOM 1438 N N . LYS A 1 181 ? 8.364 38.660 53.136 1.00 45.06 181 LYS A N 1
ATOM 1439 C CA . LYS A 1 181 ? 9.771 38.491 53.548 1.00 45.06 181 LYS A CA 1
ATOM 1440 C C . LYS A 1 181 ? 10.681 37.894 52.476 1.00 45.06 181 LYS A C 1
ATOM 1442 O O . LYS A 1 181 ? 10.625 36.718 52.143 1.00 45.06 181 LYS A O 1
ATOM 1447 N N . LYS A 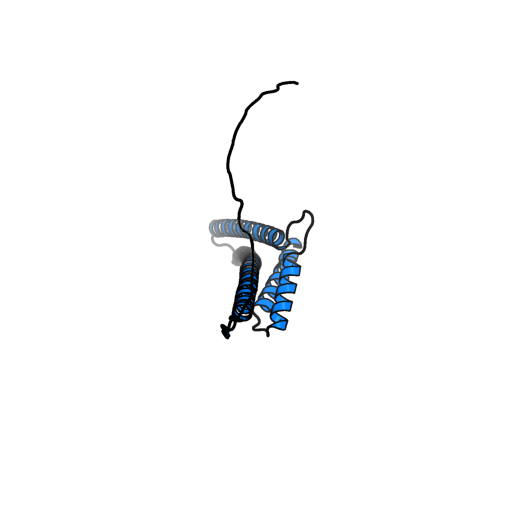1 182 ? 11.622 38.731 52.027 1.00 41.91 182 LYS A N 1
ATOM 1448 C CA . LYS A 1 182 ? 12.919 38.313 51.474 1.00 41.91 182 LYS A CA 1
ATOM 1449 C C . LYS A 1 182 ? 13.624 37.361 52.453 1.00 41.91 182 LYS A C 1
ATOM 1451 O O . LYS A 1 182 ? 13.729 37.724 53.627 1.00 41.91 182 LYS A O 1
ATOM 1456 N N . LYS A 1 183 ? 14.306 36.324 51.948 1.00 40.88 183 LYS A N 1
ATOM 1457 C CA . LYS A 1 183 ? 15.789 36.255 51.963 1.00 40.88 183 LYS A CA 1
ATOM 1458 C C . LYS A 1 183 ? 16.346 34.945 51.385 1.00 40.88 183 LYS A C 1
ATOM 1460 O O . LYS A 1 183 ? 15.967 33.887 51.860 1.00 40.88 183 LYS A O 1
ATOM 1465 N N . LYS A 1 184 ? 17.382 35.131 50.553 1.00 43.91 184 LYS A N 1
ATOM 1466 C CA . LYS A 1 184 ? 18.398 34.170 50.081 1.00 43.91 184 LYS A CA 1
ATOM 1467 C C . LYS A 1 184 ? 17.899 33.021 49.209 1.00 43.91 184 LYS A C 1
ATOM 1469 O O . LYS A 1 184 ? 17.397 32.032 49.768 1.00 43.91 184 LYS A O 1
#

Radius of gyration: 35.44 Å; chains: 1; bounding box: 70×55×108 Å

Sequence (184 aa):
MGQWMLIIEICLPVPAVLLCLLFLPAPWRIRHWILFLTERVMSFPLLGGTKLIHLMLLITGIALIGTTHMTWRTAESARAQLEEAGPVSPNIRLGILGQKWRQERNFWIALLCFLSWVTLYRLYHLLLKKDELEHTIRELRESRSTGSERPELGGKKAVHSTSSDTPSAPPMPAAPETDSKKKK

Secondary structure (DSSP, 8-state):
-HHHHHIIIIITHHHHHHHHHHHS---HHHHHHHHHHHHHHHT-B-TTS-BHHHHHHHHHHHHHHHHHHHHHHHHHHHHHHHHHHSS--HHHHHHHHHHHHHHHHHHHHHHHHHHHHHHHHHHHHHHHHHHHHHHHHHHHHHHHHHTT------------------------------------